Protein AF-A0A7Y5KCH0-F1 (afdb_monomer)

Foldseek 3Di:
DDFLDDPVRVLLVVQLVVVDPQKDWDDPRCCCGPPPVPDRDDDTDIDGPDVVCVVCVVVSSVVSCVVVVHDDDDDPPDPDDPPPDD

Mean predicted aligned error: 7.11 Å

Sequence (86 aa):
MPTLLTTSQNSFLTEFFQLTQDFYLTGGTALSAYYLQHRYSEDLDLFTSNELFFQNAESLVGAVSAKLGWVSKRMAAWLMKPSLTV

Secondary structure (DSSP, 8-state):
---SS-HHHHHHHHHHHHH-SS-EEEHHHHIIIIII--S-----EEE-S-HHHHHTHHHHHHHHHHHTT-----------------

Solvent-accessible surface area (backbone atoms only — not comparable to full-atom values): 5560 Å² total; per-residue (Å²): 130,89,68,55,60,51,72,65,56,49,53,49,52,57,52,45,54,71,77,45,78,71,59,40,77,34,65,68,34,38,45,18,52,76,73,65,69,78,53,80,54,91,65,84,43,74,46,59,92,44,67,71,56,58,75,40,41,66,59,53,53,47,51,43,28,54,74,73,72,46,86,86,77,88,80,86,88,76,88,74,78,81,82,83,70,135

pLDDT: mean 86.74, std 16.93, range [39.53, 97.62]

Structure (mmCIF, N/CA/C/O backbone):
data_AF-A0A7Y5KCH0-F1
#
_entry.id   AF-A0A7Y5KCH0-F1
#
loop_
_atom_site.group_PDB
_atom_site.id
_atom_site.type_symbol
_atom_site.label_atom_id
_atom_site.label_alt_id
_atom_site.label_comp_id
_atom_site.label_asym_id
_atom_site.label_entity_id
_atom_site.label_seq_id
_atom_site.pdbx_PDB_ins_code
_atom_site.Cartn_x
_atom_site.Cartn_y
_atom_site.Cartn_z
_atom_site.occupancy
_atom_site.B_iso_or_equiv
_atom_site.auth_seq_id
_atom_site.auth_comp_id
_atom_site.auth_asym_id
_atom_site.auth_atom_id
_atom_site.pdbx_PDB_model_num
ATOM 1 N N . MET A 1 1 ? 16.138 -13.028 -4.833 1.00 50.00 1 MET A N 1
ATOM 2 C CA . MET A 1 1 ? 15.650 -12.374 -6.065 1.00 50.00 1 MET A CA 1
ATOM 3 C C . MET A 1 1 ? 15.542 -10.886 -5.784 1.00 50.00 1 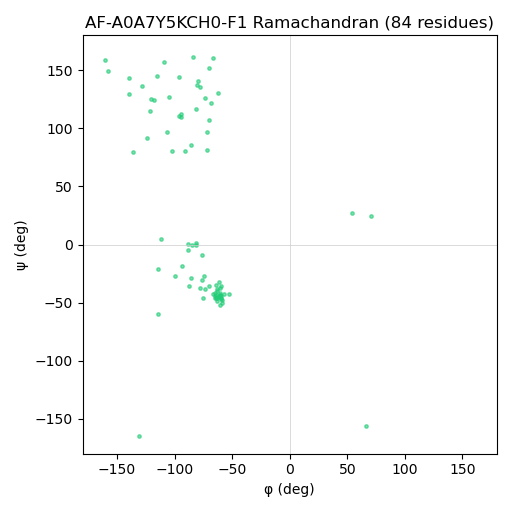MET A C 1
ATOM 5 O O . MET A 1 1 ? 14.962 -10.561 -4.753 1.00 50.00 1 MET A O 1
ATOM 9 N N . PRO A 1 2 ? 16.131 -9.996 -6.598 1.00 60.00 2 PRO A N 1
ATOM 10 C CA . PRO A 1 2 ? 15.908 -8.563 -6.436 1.00 60.00 2 PRO A CA 1
ATOM 11 C C . PRO A 1 2 ? 14.422 -8.255 -6.667 1.00 60.00 2 PRO A C 1
ATOM 13 O O . PRO A 1 2 ? 13.828 -8.744 -7.627 1.00 60.00 2 PRO A O 1
ATOM 16 N N . THR A 1 3 ? 13.810 -7.508 -5.749 1.00 73.06 3 THR A N 1
ATOM 17 C CA . THR A 1 3 ? 12.432 -7.022 -5.901 1.00 73.06 3 THR A CA 1
ATOM 18 C C . THR A 1 3 ? 12.426 -5.803 -6.822 1.00 73.06 3 THR A C 1
ATOM 20 O O . THR A 1 3 ? 13.333 -4.976 -6.747 1.00 73.06 3 THR A O 1
ATOM 23 N N . LEU A 1 4 ? 11.423 -5.693 -7.700 1.00 92.00 4 LEU A N 1
ATOM 24 C CA . LEU A 1 4 ? 11.210 -4.487 -8.515 1.00 92.00 4 LEU A CA 1
ATOM 25 C C . LEU A 1 4 ? 10.477 -3.378 -7.747 1.00 92.00 4 LEU A C 1
ATOM 27 O O . LEU A 1 4 ? 10.255 -2.303 -8.301 1.00 92.00 4 LEU A O 1
ATOM 31 N N . LEU A 1 5 ? 10.118 -3.628 -6.484 1.00 93.81 5 LEU A N 1
ATOM 32 C CA . LEU A 1 5 ? 9.616 -2.602 -5.582 1.00 93.81 5 LEU A CA 1
ATOM 33 C C . LEU A 1 5 ? 10.770 -1.758 -5.048 1.00 93.81 5 LEU A C 1
ATOM 35 O O . LEU A 1 5 ? 11.790 -2.278 -4.593 1.00 93.81 5 LEU A O 1
ATOM 39 N N . THR A 1 6 ? 10.575 -0.444 -5.031 1.00 94.38 6 THR A N 1
ATOM 40 C CA . THR A 1 6 ? 11.476 0.462 -4.316 1.00 94.38 6 THR A CA 1
ATOM 41 C C . THR A 1 6 ? 11.381 0.236 -2.805 1.00 94.38 6 THR A C 1
ATOM 43 O O . THR A 1 6 ? 10.376 -0.270 -2.296 1.00 94.38 6 THR A O 1
ATOM 46 N N . THR A 1 7 ? 12.399 0.672 -2.056 1.00 94.62 7 THR A N 1
ATOM 47 C CA . THR A 1 7 ? 12.378 0.626 -0.584 1.00 94.62 7 THR A CA 1
ATOM 48 C C . THR A 1 7 ? 11.127 1.301 -0.022 1.00 94.62 7 THR A C 1
ATOM 50 O O . THR A 1 7 ? 10.482 0.749 0.862 1.00 94.62 7 THR A O 1
ATOM 53 N N . SER A 1 8 ? 10.732 2.450 -0.576 1.00 94.81 8 SER A N 1
ATOM 54 C CA . SER A 1 8 ? 9.534 3.176 -0.147 1.00 94.81 8 SER A CA 1
ATOM 55 C C . SER A 1 8 ? 8.252 2.391 -0.418 1.00 94.81 8 SER A C 1
ATOM 57 O O . SER A 1 8 ? 7.424 2.265 0.480 1.00 94.81 8 SER A O 1
ATOM 59 N N . GLN A 1 9 ? 8.095 1.812 -1.614 1.00 95.75 9 GLN A N 1
ATOM 60 C CA . GLN A 1 9 ? 6.929 0.979 -1.934 1.00 95.75 9 GLN A CA 1
ATOM 61 C C . GLN A 1 9 ? 6.838 -0.226 -0.994 1.00 95.75 9 GLN A C 1
ATOM 63 O O . GLN A 1 9 ? 5.767 -0.516 -0.465 1.00 95.75 9 GLN A O 1
ATOM 68 N N . ASN A 1 10 ? 7.964 -0.894 -0.734 1.00 96.12 10 ASN A N 1
ATOM 69 C CA . ASN A 1 10 ? 7.997 -2.033 0.173 1.00 96.12 10 ASN A CA 1
ATOM 70 C C . ASN A 1 10 ? 7.644 -1.633 1.615 1.00 96.12 10 ASN A C 1
ATOM 72 O O . ASN A 1 10 ? 6.848 -2.319 2.255 1.00 96.12 10 ASN A O 1
ATOM 76 N N . SER A 1 11 ? 8.182 -0.514 2.113 1.00 96.69 11 SER A N 1
ATOM 77 C CA . SER A 1 11 ? 7.840 0.015 3.438 1.00 96.69 11 SER A CA 1
ATOM 78 C C . SER A 1 11 ? 6.356 0.360 3.541 1.00 96.69 11 SER A C 1
ATOM 80 O O . SER A 1 11 ? 5.705 -0.040 4.500 1.00 96.69 11 SER A O 1
ATOM 82 N N . PHE A 1 12 ? 5.796 1.034 2.533 1.00 96.88 12 PHE A N 1
ATOM 83 C CA . PHE A 1 12 ? 4.374 1.362 2.511 1.00 96.88 12 PHE A CA 1
ATOM 84 C C . PHE A 1 12 ? 3.496 0.111 2.535 1.00 96.88 12 PHE A C 1
ATOM 86 O O . PHE A 1 12 ? 2.631 0.005 3.397 1.00 96.88 12 PHE A O 1
ATOM 93 N N . LEU A 1 13 ? 3.728 -0.853 1.638 1.00 96.88 13 LEU A N 1
ATOM 94 C CA . LEU A 1 13 ? 2.919 -2.074 1.568 1.00 96.88 13 LEU A CA 1
ATOM 95 C C . LEU A 1 13 ? 3.030 -2.903 2.851 1.00 96.88 13 LEU A C 1
ATOM 97 O O . LEU A 1 13 ? 2.024 -3.413 3.336 1.00 96.88 13 LEU A O 1
ATOM 101 N N . THR A 1 14 ? 4.232 -2.992 3.429 1.00 96.88 14 THR A N 1
ATOM 102 C CA . THR A 1 14 ? 4.459 -3.702 4.696 1.00 96.88 14 THR A CA 1
ATOM 103 C C . THR A 1 14 ? 3.635 -3.094 5.826 1.00 96.88 14 THR A C 1
ATOM 105 O O . THR A 1 14 ? 2.992 -3.821 6.577 1.00 96.88 14 THR A O 1
ATOM 108 N N . GLU A 1 15 ? 3.631 -1.768 5.946 1.00 97.44 15 GLU A N 1
ATOM 109 C CA . GLU A 1 15 ? 2.879 -1.075 6.992 1.00 97.44 15 GLU A CA 1
ATOM 110 C C . GLU A 1 15 ? 1.371 -1.068 6.726 1.00 97.44 15 GLU A C 1
ATOM 112 O O . GLU A 1 15 ? 0.571 -1.258 7.640 1.00 97.44 15 GLU A O 1
ATOM 117 N N . PHE A 1 16 ? 0.965 -0.910 5.467 1.00 97.25 16 PHE A N 1
ATOM 1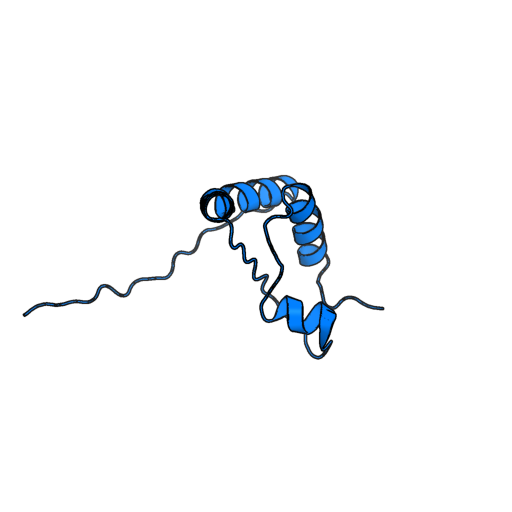18 C CA . PHE A 1 16 ? -0.440 -0.906 5.075 1.00 97.25 16 PHE A CA 1
ATOM 119 C C . PHE A 1 16 ? -1.110 -2.256 5.349 1.00 97.25 16 PHE A C 1
ATOM 121 O O . PHE A 1 16 ? -2.171 -2.299 5.973 1.00 97.25 16 PHE A O 1
ATOM 128 N N . PHE A 1 17 ? -0.461 -3.364 4.979 1.00 96.94 17 PHE A N 1
ATOM 129 C CA . PHE A 1 17 ? -1.010 -4.703 5.208 1.00 96.94 17 PHE A CA 1
ATOM 130 C C . PHE A 1 17 ? -0.912 -5.189 6.664 1.00 96.94 17 PHE A C 1
ATOM 132 O O . PHE A 1 17 ? -1.541 -6.185 7.020 1.00 96.94 17 PHE A O 1
ATOM 139 N N . GLN A 1 18 ? -0.190 -4.477 7.539 1.00 96.19 18 GLN A N 1
ATOM 140 C CA . GLN A 1 18 ? -0.308 -4.673 8.991 1.00 96.19 18 GLN A CA 1
ATOM 141 C C . GLN A 1 18 ? -1.608 -4.083 9.557 1.00 96.19 18 GLN A C 1
ATOM 143 O O . GLN A 1 18 ? -2.091 -4.564 10.580 1.00 96.19 18 GLN A O 1
ATOM 148 N N . LEU A 1 19 ? -2.174 -3.051 8.918 1.00 94.56 19 LEU A N 1
ATOM 149 C CA . LEU A 1 19 ? -3.411 -2.404 9.371 1.00 94.56 19 LEU A CA 1
ATOM 150 C C . LEU A 1 19 ? -4.673 -3.097 8.849 1.00 94.56 19 LEU A C 1
ATOM 152 O O . LEU A 1 19 ? -5.719 -3.028 9.492 1.00 94.56 19 LEU A O 1
ATOM 156 N N . THR A 1 20 ? -4.606 -3.735 7.680 1.00 93.88 20 THR A N 1
ATOM 157 C CA . THR A 1 20 ? -5.755 -4.401 7.055 1.00 93.88 20 THR A CA 1
ATOM 158 C C . THR A 1 20 ? -5.316 -5.471 6.059 1.00 93.88 20 THR A C 1
ATOM 160 O O . THR A 1 20 ? -4.289 -5.332 5.403 1.00 93.88 20 THR A O 1
ATOM 163 N N . GLN A 1 21 ? -6.124 -6.524 5.914 1.00 94.06 21 GLN A N 1
ATOM 164 C CA . GLN A 1 21 ? -5.963 -7.557 4.883 1.00 94.06 21 GLN A CA 1
ATOM 165 C C . GLN A 1 21 ? -7.091 -7.527 3.836 1.00 94.06 21 GLN A C 1
ATOM 167 O O . GLN A 1 21 ? -7.126 -8.372 2.949 1.00 94.06 21 GLN A O 1
ATOM 172 N N . ASP A 1 22 ? -8.001 -6.548 3.905 1.00 96.50 22 ASP A N 1
ATOM 173 C CA . ASP A 1 22 ? -9.146 -6.416 2.988 1.00 96.50 22 ASP A CA 1
ATOM 174 C C . ASP A 1 22 ? -8.783 -5.751 1.651 1.00 96.50 22 ASP A C 1
ATOM 176 O O . ASP A 1 22 ? -9.648 -5.549 0.796 1.00 96.50 22 ASP A O 1
ATOM 180 N N . PHE A 1 23 ? -7.514 -5.397 1.459 1.00 97.62 23 PHE A N 1
ATOM 181 C CA . PHE A 1 23 ? -7.007 -4.834 0.215 1.00 97.62 23 PHE A CA 1
ATOM 182 C C . PHE A 1 23 ? -6.112 -5.823 -0.524 1.00 97.62 23 PHE A C 1
ATOM 184 O O . PHE A 1 23 ? -5.485 -6.703 0.060 1.00 97.62 23 PHE A O 1
ATOM 191 N N . TYR A 1 24 ? -5.992 -5.606 -1.826 1.00 97.19 24 TYR A N 1
ATOM 192 C CA . TYR A 1 24 ? -5.131 -6.357 -2.721 1.00 97.19 24 TYR A CA 1
ATOM 193 C C . TYR A 1 24 ? -4.269 -5.382 -3.513 1.00 97.19 24 TYR A C 1
ATOM 195 O O . TYR A 1 24 ? -4.775 -4.380 -4.023 1.00 97.19 24 TYR A O 1
ATOM 203 N N . LEU A 1 25 ? -2.978 -5.685 -3.650 1.00 97.19 25 LEU A N 1
ATOM 204 C CA . LEU A 1 25 ? -2.132 -5.001 -4.622 1.00 97.19 25 LEU A CA 1
ATOM 205 C C . LEU A 1 25 ? -2.500 -5.495 -6.023 1.00 97.19 25 LEU A C 1
ATOM 207 O O . LEU A 1 25 ? -2.491 -6.696 -6.293 1.00 97.19 25 LEU A O 1
ATOM 211 N N . THR A 1 26 ? -2.812 -4.563 -6.914 1.00 96.56 26 THR A N 1
ATOM 212 C CA . THR A 1 26 ? -3.251 -4.841 -8.283 1.00 96.56 26 THR A CA 1
ATOM 213 C C . THR A 1 26 ? -2.465 -3.991 -9.287 1.00 96.56 26 THR A C 1
ATOM 215 O O . THR A 1 26 ? -1.390 -3.468 -8.976 1.00 96.56 26 THR A O 1
ATOM 218 N N . GLY A 1 27 ? -2.962 -3.910 -10.522 1.00 95.69 27 GLY A N 1
ATOM 219 C CA . GLY A 1 27 ? -2.430 -3.012 -11.538 1.00 95.69 27 GLY A CA 1
ATOM 220 C C . GLY A 1 27 ? -1.016 -3.346 -12.009 1.00 95.69 27 GLY A C 1
ATOM 221 O O . GLY A 1 27 ? -0.553 -4.494 -11.963 1.00 95.69 27 GLY A O 1
ATOM 222 N N . GLY A 1 28 ? -0.336 -2.319 -12.519 1.00 95.56 28 GLY A N 1
ATOM 223 C CA . GLY A 1 28 ? 0.955 -2.464 -13.192 1.00 95.56 28 GLY A CA 1
ATOM 224 C C . GLY A 1 28 ? 2.058 -2.972 -12.268 1.00 95.56 28 GLY A C 1
ATOM 225 O O . GLY A 1 28 ? 2.893 -3.768 -12.695 1.00 95.56 28 GLY A O 1
ATOM 226 N N . THR A 1 29 ? 2.021 -2.564 -11.001 1.00 96.25 29 THR A N 1
ATOM 227 C CA . THR A 1 29 ? 3.047 -2.917 -10.015 1.00 96.25 29 THR A CA 1
ATOM 228 C C . THR A 1 29 ? 2.890 -4.335 -9.494 1.00 96.25 29 THR A C 1
ATOM 230 O O . THR A 1 29 ? 3.895 -5.031 -9.362 1.00 96.25 29 THR A O 1
ATOM 233 N N . ALA A 1 30 ? 1.659 -4.824 -9.286 1.00 95.56 30 ALA A N 1
ATOM 234 C CA . ALA A 1 30 ? 1.451 -6.244 -9.005 1.00 95.56 30 ALA A CA 1
ATOM 235 C C . ALA A 1 30 ? 2.001 -7.105 -10.151 1.00 95.56 30 ALA A C 1
ATOM 237 O O . ALA A 1 30 ? 2.805 -8.014 -9.930 1.00 95.56 30 ALA A O 1
ATOM 238 N N . LEU A 1 31 ? 1.607 -6.772 -11.387 1.00 95.12 31 LEU A N 1
ATOM 239 C CA . LEU A 1 31 ? 1.998 -7.508 -12.585 1.00 95.12 31 LEU A CA 1
ATOM 240 C C . LEU A 1 31 ? 3.517 -7.494 -12.800 1.00 95.12 31 LEU A C 1
ATOM 242 O O . LEU A 1 31 ? 4.104 -8.529 -13.123 1.00 95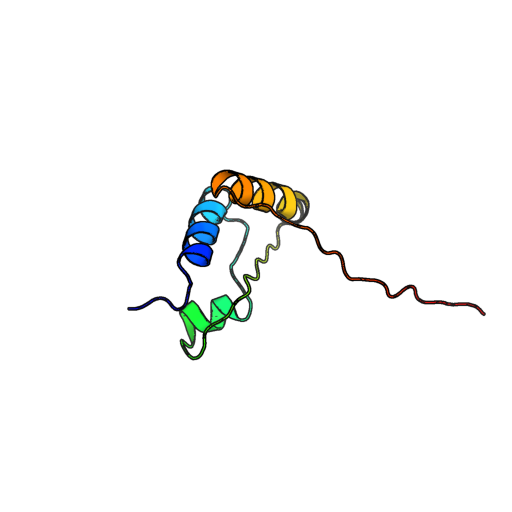.12 31 LEU A O 1
ATOM 246 N N . SER A 1 32 ? 4.169 -6.343 -12.628 1.00 94.62 32 SER A N 1
ATO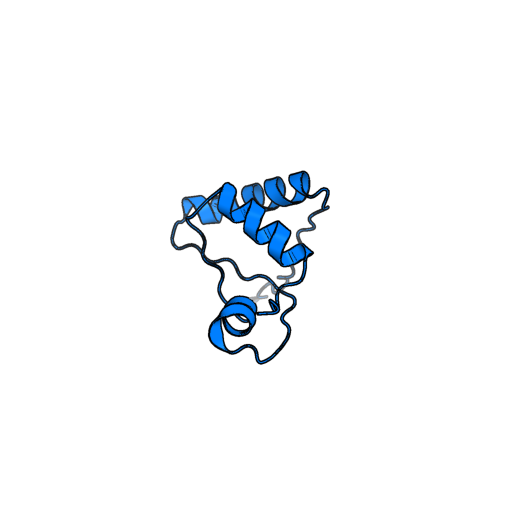M 247 C CA . SER A 1 32 ? 5.607 -6.237 -12.850 1.00 94.62 32 SER A CA 1
ATOM 248 C C . SER A 1 32 ? 6.420 -6.858 -11.715 1.00 94.62 32 SER A C 1
ATOM 250 O O . SER A 1 32 ? 7.317 -7.640 -12.007 1.00 94.62 32 SER A O 1
ATOM 252 N N . ALA A 1 33 ? 6.106 -6.592 -10.445 1.00 93.94 33 ALA A N 1
ATOM 253 C CA . ALA A 1 33 ? 6.938 -7.036 -9.327 1.00 93.94 33 ALA A CA 1
ATOM 254 C C . ALA A 1 33 ? 6.798 -8.532 -8.998 1.00 93.94 33 ALA A C 1
ATOM 256 O O . ALA A 1 33 ? 7.780 -9.136 -8.562 1.00 93.94 33 ALA A O 1
ATOM 257 N N . TYR A 1 34 ? 5.623 -9.133 -9.224 1.00 93.50 34 TYR A N 1
ATOM 258 C CA . TYR A 1 34 ? 5.335 -10.502 -8.768 1.00 93.50 34 TYR A CA 1
ATOM 259 C C . TYR A 1 34 ? 5.130 -11.530 -9.883 1.00 93.50 34 TYR A C 1
ATOM 261 O O . TYR A 1 34 ? 5.295 -12.719 -9.622 1.00 93.50 34 TYR A O 1
ATOM 269 N N . TYR A 1 35 ? 4.800 -11.108 -11.108 1.00 93.56 35 TYR A N 1
ATOM 270 C CA . TYR A 1 35 ? 4.499 -12.043 -12.200 1.00 93.56 35 TYR A CA 1
ATOM 271 C C . TYR A 1 35 ? 5.516 -11.978 -13.340 1.00 93.56 35 TYR A C 1
ATOM 273 O O . TYR A 1 35 ? 6.137 -12.983 -13.667 1.00 93.56 35 TYR A O 1
ATOM 281 N N . LEU A 1 36 ? 5.675 -10.810 -13.970 1.00 94.44 36 LEU A N 1
ATOM 282 C CA . LEU A 1 36 ? 6.397 -10.694 -15.242 1.00 94.44 36 LEU A CA 1
ATOM 283 C C . LEU A 1 36 ? 7.838 -10.194 -15.115 1.00 94.44 36 LEU A C 1
ATOM 285 O O . LEU A 1 36 ? 8.639 -10.446 -16.007 1.00 94.44 36 LEU A O 1
ATOM 289 N N . GLN A 1 37 ? 8.157 -9.424 -14.074 1.00 93.31 37 GLN A N 1
ATOM 290 C CA . GLN A 1 37 ? 9.498 -8.873 -13.826 1.00 93.31 37 GLN A CA 1
ATOM 291 C C . GLN A 1 37 ? 10.098 -8.067 -14.999 1.00 93.31 37 GLN A C 1
ATOM 293 O O . GLN A 1 37 ? 11.311 -7.964 -15.146 1.00 93.31 37 GLN A O 1
ATOM 298 N N . HIS A 1 38 ? 9.240 -7.478 -15.838 1.00 90.00 38 HIS A N 1
ATOM 299 C CA . HIS A 1 38 ? 9.625 -6.901 -17.132 1.00 90.00 38 HIS A CA 1
ATOM 300 C C . HIS A 1 38 ? 9.946 -5.399 -17.099 1.00 90.00 38 HIS A C 1
ATOM 302 O O . HIS A 1 38 ? 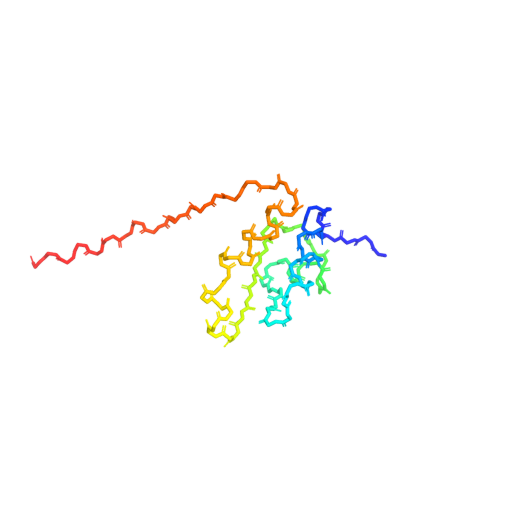10.559 -4.893 -18.036 1.00 90.00 38 HIS A O 1
ATOM 308 N N . ARG A 1 39 ? 9.509 -4.662 -16.067 1.00 93.19 39 ARG A N 1
ATOM 309 C CA . ARG A 1 39 ? 9.742 -3.212 -15.934 1.00 93.19 39 ARG A CA 1
ATOM 310 C C . ARG A 1 39 ? 9.576 -2.723 -14.499 1.00 93.19 39 ARG A C 1
ATOM 312 O O . ARG A 1 39 ? 8.833 -3.319 -13.721 1.00 93.19 39 ARG A O 1
ATOM 319 N N . TYR A 1 40 ? 10.167 -1.573 -14.192 1.00 93.69 40 TYR A N 1
ATOM 320 C CA . TYR A 1 40 ? 9.795 -0.807 -13.005 1.00 93.69 40 TYR A CA 1
ATOM 321 C C . TYR A 1 40 ? 8.396 -0.196 -13.169 1.00 93.69 40 TYR A C 1
ATOM 323 O O . TYR A 1 40 ? 7.925 0.057 -14.284 1.00 93.69 40 TYR A O 1
ATOM 331 N N . SER A 1 41 ? 7.713 0.002 -12.047 1.00 94.00 41 SER A N 1
ATOM 332 C CA . SER A 1 41 ? 6.392 0.620 -11.986 1.00 94.00 41 SER A CA 1
ATOM 333 C C . SER A 1 41 ? 6.356 1.552 -10.781 1.00 94.00 41 SER A C 1
ATOM 335 O O . SER A 1 41 ? 6.788 1.167 -9.694 1.00 94.00 41 SER A O 1
ATOM 337 N N . GLU A 1 42 ? 5.922 2.790 -10.994 1.00 91.75 42 GLU A N 1
ATOM 338 C CA . GLU A 1 42 ? 6.043 3.859 -9.995 1.00 91.75 42 GLU A CA 1
ATOM 339 C C . GLU A 1 42 ? 4.845 3.884 -9.034 1.00 91.75 42 GLU A C 1
ATOM 341 O O . GLU A 1 42 ? 5.024 4.087 -7.831 1.00 91.75 42 GLU A O 1
ATOM 346 N N . ASP A 1 43 ? 3.648 3.578 -9.536 1.00 93.38 43 ASP A N 1
ATOM 347 C CA . ASP A 1 43 ? 2.393 3.669 -8.785 1.00 93.38 43 ASP A CA 1
ATOM 348 C C . ASP A 1 43 ? 2.099 2.426 -7.928 1.00 93.38 43 ASP A C 1
ATOM 350 O O . ASP A 1 43 ? 2.635 1.342 -8.159 1.00 93.38 43 ASP A O 1
ATOM 354 N N . LEU A 1 44 ? 1.215 2.553 -6.936 1.00 95.88 44 LEU A N 1
ATOM 355 C CA . LEU A 1 44 ? 0.641 1.418 -6.205 1.00 95.88 44 LEU A CA 1
ATOM 356 C C . LEU A 1 44 ? -0.881 1.445 -6.341 1.00 95.88 44 LEU A C 1
ATOM 358 O O . LEU A 1 44 ? -1.533 2.344 -5.815 1.00 95.88 44 LEU A O 1
ATOM 362 N N . ASP A 1 45 ? -1.438 0.429 -6.996 1.00 95.62 45 ASP A N 1
ATOM 363 C CA . ASP A 1 45 ? -2.882 0.265 -7.152 1.00 95.62 45 ASP A CA 1
ATOM 364 C C . ASP A 1 45 ? -3.419 -0.691 -6.081 1.00 95.62 45 ASP A C 1
ATOM 366 O O . ASP A 1 45 ? -3.147 -1.895 -6.117 1.00 95.62 45 ASP A O 1
ATOM 370 N N . LEU A 1 46 ? -4.195 -0.174 -5.128 1.00 96.81 46 LEU A N 1
ATOM 371 C CA . LEU A 1 46 ? -4.845 -0.976 -4.090 1.00 96.81 46 LEU A CA 1
ATOM 372 C C . LEU A 1 46 ? -6.341 -1.118 -4.379 1.00 96.81 46 LEU A C 1
ATOM 374 O O . LEU A 1 46 ? -7.049 -0.126 -4.540 1.00 96.81 46 LEU A O 1
ATOM 378 N N . PHE A 1 47 ? -6.827 -2.357 -4.406 1.00 96.50 47 PHE A N 1
ATOM 379 C CA . PHE A 1 47 ? -8.233 -2.690 -4.632 1.00 96.50 47 PHE A CA 1
ATOM 380 C C . PHE A 1 47 ? -8.841 -3.348 -3.396 1.00 96.50 47 PHE A C 1
ATOM 382 O O . PHE A 1 47 ? -8.183 -4.147 -2.739 1.00 96.50 47 PHE A O 1
ATOM 389 N N . THR A 1 48 ? -10.113 -3.079 -3.116 1.00 96.81 48 THR A N 1
ATOM 390 C CA . THR A 1 48 ? -10.906 -3.829 -2.138 1.00 96.81 48 THR A CA 1
ATOM 391 C C . THR A 1 48 ? -12.319 -4.032 -2.672 1.00 96.81 48 THR A C 1
ATOM 393 O O . THR A 1 48 ? -12.876 -3.146 -3.319 1.00 96.81 48 THR A O 1
ATOM 396 N N . SER A 1 49 ? -12.907 -5.195 -2.398 1.00 96.44 49 SER A N 1
ATOM 397 C CA . SER A 1 49 ? -14.335 -5.448 -2.626 1.00 96.44 49 SER A CA 1
ATOM 398 C C . SER A 1 49 ? -15.198 -5.062 -1.422 1.00 96.44 49 SER A C 1
ATOM 400 O O . SER A 1 49 ? -16.419 -5.188 -1.479 1.00 96.44 49 SER A O 1
ATOM 402 N N . ASN A 1 50 ? -14.579 -4.644 -0.316 1.00 96.75 50 ASN A N 1
ATOM 403 C CA . ASN A 1 50 ? -15.264 -4.300 0.917 1.00 96.75 50 ASN A CA 1
ATOM 404 C C . ASN A 1 50 ? -15.532 -2.790 0.961 1.00 96.75 50 ASN A C 1
ATOM 406 O O . ASN A 1 50 ? -14.617 -1.981 1.121 1.00 96.75 50 ASN A O 1
ATOM 410 N N . GLU A 1 51 ? -16.802 -2.410 0.824 1.00 95.12 51 GLU A N 1
ATOM 411 C CA . GLU A 1 51 ? -17.223 -1.009 0.733 1.00 95.12 51 GLU A CA 1
ATOM 412 C C . GLU A 1 51 ? -16.829 -0.185 1.969 1.00 95.12 51 GLU A C 1
ATOM 414 O O . GLU A 1 51 ? -16.410 0.964 1.837 1.00 95.12 51 GLU A O 1
ATOM 419 N N . LEU A 1 52 ? -16.868 -0.781 3.166 1.00 94.50 52 LEU A N 1
ATOM 420 C CA . LEU A 1 52 ? -16.458 -0.103 4.399 1.00 94.50 52 LEU A CA 1
ATOM 421 C C . LEU A 1 52 ? -14.962 0.230 4.390 1.00 94.50 52 LEU A C 1
ATOM 423 O O . LEU A 1 52 ? -14.560 1.325 4.784 1.00 94.50 52 LEU A O 1
ATOM 427 N N . PHE A 1 53 ? -14.123 -0.691 3.914 1.00 93.00 53 PHE A N 1
ATOM 428 C CA . PHE A 1 53 ? -12.687 -0.435 3.788 1.00 93.00 53 PHE A CA 1
ATOM 429 C C . PHE A 1 53 ? -12.382 0.564 2.682 1.00 93.00 53 PHE A C 1
ATOM 431 O O . PHE A 1 53 ? -11.497 1.398 2.860 1.00 93.00 53 PHE A O 1
ATOM 438 N N . PHE A 1 54 ? -13.142 0.538 1.586 1.00 93.62 54 PHE A N 1
ATOM 439 C CA . PHE A 1 54 ? -13.028 1.542 0.535 1.00 93.62 54 PHE A CA 1
ATOM 440 C C . PHE A 1 54 ? -13.313 2.951 1.073 1.00 93.62 54 PHE A C 1
ATOM 442 O O . PHE A 1 54 ? -12.514 3.862 0.865 1.00 93.62 54 PHE A O 1
ATOM 449 N N . GLN A 1 55 ? -14.394 3.122 1.841 1.00 94.31 55 GLN A N 1
ATOM 450 C CA . GLN A 1 55 ? -14.728 4.400 2.483 1.00 94.31 55 GLN A CA 1
ATOM 451 C C . GLN A 1 55 ? -13.641 4.860 3.471 1.00 94.31 55 GLN A C 1
ATOM 453 O O . GLN A 1 55 ? -13.372 6.055 3.590 1.00 94.31 55 GLN A O 1
ATOM 458 N N . ASN A 1 56 ? -12.965 3.914 4.128 1.00 94.44 56 ASN A N 1
ATOM 459 C CA . ASN A 1 56 ? -11.882 4.185 5.074 1.00 94.44 56 ASN A CA 1
ATOM 460 C C . ASN A 1 56 ? -10.486 4.270 4.431 1.00 94.44 56 ASN A C 1
ATOM 462 O O . ASN A 1 56 ? -9.507 4.512 5.143 1.00 94.44 56 ASN A O 1
ATOM 466 N N . ALA A 1 57 ? -10.364 4.100 3.109 1.00 92.88 57 ALA A N 1
ATOM 467 C CA . ALA A 1 57 ? -9.074 4.002 2.427 1.00 92.88 57 ALA A CA 1
ATOM 468 C C . ALA A 1 57 ? -8.191 5.233 2.678 1.00 92.88 57 ALA A C 1
ATOM 470 O O . ALA A 1 57 ? -7.008 5.095 2.983 1.00 92.88 57 ALA A O 1
ATOM 471 N N . GLU A 1 58 ? -8.765 6.438 2.636 1.00 92.44 58 GLU A N 1
ATOM 472 C CA . GLU A 1 58 ? -8.015 7.672 2.898 1.00 92.44 58 GLU A CA 1
ATOM 473 C C . GLU A 1 58 ? -7.460 7.733 4.325 1.00 92.44 58 GLU A C 1
ATOM 475 O O . GLU A 1 58 ? -6.329 8.176 4.527 1.00 92.44 58 GLU A O 1
ATOM 480 N N . SER A 1 59 ? -8.227 7.262 5.312 1.00 93.81 59 SER A N 1
ATOM 481 C CA . SER A 1 59 ? -7.782 7.218 6.706 1.00 93.81 59 SER A CA 1
ATOM 482 C C . SER A 1 59 ? -6.638 6.221 6.887 1.00 93.81 59 SER A C 1
ATOM 484 O O . SER A 1 59 ? -5.636 6.549 7.522 1.00 93.81 59 SER A O 1
ATOM 486 N N . LEU A 1 60 ? -6.741 5.045 6.262 1.00 95.12 60 LEU A N 1
ATOM 487 C CA . LEU A 1 60 ? -5.700 4.015 6.293 1.00 95.12 60 LEU A CA 1
ATOM 488 C C . LEU A 1 60 ? -4.407 4.504 5.632 1.00 95.12 60 LEU A C 1
ATOM 490 O O . LEU A 1 60 ? -3.334 4.420 6.229 1.00 95.12 60 LEU A O 1
ATOM 494 N N . VAL A 1 61 ? -4.507 5.089 4.434 1.00 94.56 61 VAL A N 1
ATOM 495 C CA . VAL A 1 61 ? -3.359 5.691 3.739 1.00 94.56 61 VAL A CA 1
ATOM 496 C C . VAL A 1 61 ? -2.758 6.821 4.575 1.00 94.56 61 VAL A C 1
ATOM 49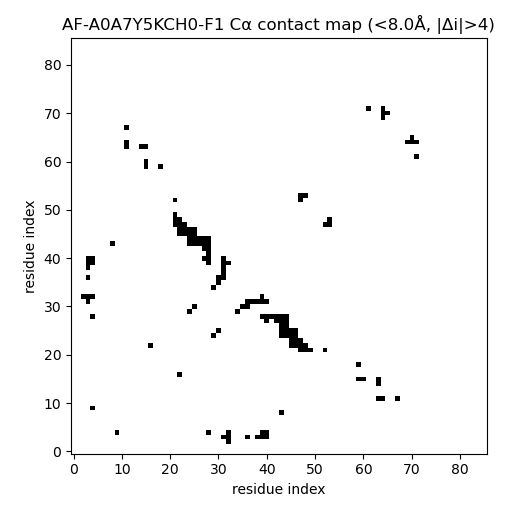8 O O . VAL A 1 61 ? -1.535 6.911 4.692 1.00 94.56 61 VAL A O 1
ATOM 501 N N . GLY A 1 62 ? -3.591 7.664 5.191 1.00 94.56 62 GLY A N 1
ATOM 502 C CA . GLY A 1 62 ? -3.151 8.734 6.085 1.00 94.56 62 GLY A CA 1
ATOM 503 C C . GLY A 1 62 ? -2.389 8.215 7.306 1.00 94.56 62 GLY A C 1
ATOM 504 O O . GLY A 1 62 ? -1.328 8.747 7.627 1.00 94.56 62 GLY A O 1
ATOM 505 N N . ALA A 1 63 ? -2.873 7.144 7.939 1.00 95.25 63 ALA A N 1
ATOM 506 C CA . ALA A 1 63 ? -2.226 6.522 9.091 1.00 95.25 63 ALA A CA 1
ATOM 507 C C . ALA A 1 63 ? -0.841 5.955 8.738 1.00 95.25 63 ALA A C 1
ATOM 509 O O . ALA A 1 63 ? 0.132 6.216 9.448 1.00 95.25 63 ALA A O 1
ATOM 510 N N . VAL A 1 64 ? -0.728 5.241 7.612 1.00 96.62 64 VAL A N 1
ATOM 511 C CA . VAL A 1 64 ? 0.562 4.721 7.128 1.00 96.62 64 VAL A CA 1
ATOM 512 C C . VAL A 1 64 ? 1.504 5.859 6.743 1.00 96.62 64 VAL A C 1
ATOM 514 O O . VAL A 1 64 ? 2.672 5.844 7.125 1.00 96.62 64 VAL A O 1
ATOM 517 N N . SER A 1 65 ? 0.999 6.877 6.038 1.00 95.62 65 SER A N 1
ATOM 518 C CA . SER A 1 65 ? 1.800 8.044 5.644 1.00 95.62 65 SER A CA 1
ATOM 519 C C . SER A 1 65 ? 2.375 8.745 6.873 1.00 95.62 65 SER A C 1
ATOM 521 O O . SER A 1 65 ? 3.577 8.981 6.935 1.00 95.62 65 SER A O 1
ATOM 523 N N . ALA A 1 66 ? 1.544 8.998 7.890 1.00 94.88 66 ALA A N 1
ATOM 524 C CA . ALA A 1 66 ? 1.982 9.597 9.146 1.00 94.88 66 ALA A CA 1
ATOM 525 C C . ALA A 1 66 ? 3.036 8.733 9.857 1.00 94.88 66 ALA A C 1
ATOM 527 O O . ALA A 1 66 ? 4.055 9.260 10.302 1.00 94.88 66 ALA A O 1
ATOM 528 N N . LYS A 1 67 ? 2.836 7.407 9.906 1.00 95.75 67 LYS A N 1
ATOM 529 C CA . LYS A 1 67 ? 3.794 6.459 10.500 1.00 95.75 67 LYS A CA 1
ATOM 530 C C . LYS A 1 67 ? 5.156 6.485 9.800 1.00 95.75 67 LYS A C 1
ATOM 532 O O . LYS A 1 67 ? 6.183 6.386 10.463 1.00 95.75 67 LYS A O 1
ATOM 537 N N . LEU A 1 68 ? 5.167 6.648 8.479 1.00 96.12 68 LEU A N 1
ATOM 538 C CA . LEU A 1 68 ? 6.386 6.730 7.670 1.00 96.12 68 LEU A CA 1
ATOM 539 C C . LEU A 1 68 ? 6.990 8.145 7.606 1.00 96.12 68 LEU A C 1
ATOM 541 O O . LEU A 1 68 ? 8.023 8.339 6.966 1.00 96.12 68 LEU A O 1
ATOM 545 N N . GLY A 1 69 ? 6.371 9.139 8.254 1.00 95.62 69 GLY A N 1
ATOM 546 C CA . GLY A 1 69 ? 6.806 10.538 8.199 1.00 95.62 69 GLY A CA 1
ATOM 547 C C . GLY A 1 69 ? 6.559 11.207 6.842 1.00 95.62 69 GLY A C 1
ATOM 548 O O . GLY A 1 69 ? 7.261 12.150 6.479 1.00 95.62 69 GLY A O 1
ATOM 549 N N . TRP A 1 70 ? 5.598 10.710 6.063 1.00 93.94 70 TRP A N 1
ATOM 550 C CA . TRP A 1 70 ? 5.254 11.214 4.736 1.00 93.94 70 TRP A CA 1
ATOM 551 C C . TRP A 1 70 ? 4.089 12.199 4.792 1.00 93.94 70 TRP A C 1
ATOM 553 O O . TRP A 1 70 ? 3.126 12.025 5.538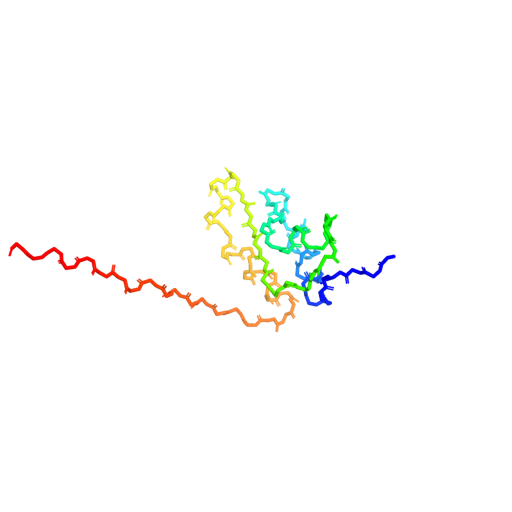 1.00 93.94 70 TRP A O 1
ATOM 563 N N . VAL A 1 71 ? 4.146 13.217 3.933 1.00 86.56 71 VAL A N 1
ATOM 564 C CA . VAL A 1 71 ? 3.037 14.151 3.722 1.00 86.56 71 VAL A CA 1
ATOM 565 C C . VAL A 1 71 ? 2.213 13.664 2.537 1.00 86.56 71 VAL A C 1
ATOM 567 O O . VAL A 1 71 ? 2.680 13.705 1.398 1.00 86.56 71 VAL A O 1
ATOM 570 N N . SER A 1 72 ? 0.981 13.225 2.789 1.00 77.81 72 SER A N 1
ATOM 571 C CA . SER A 1 72 ? 0.044 12.878 1.724 1.00 77.81 72 SER A CA 1
ATOM 572 C C . SER A 1 72 ? -0.612 14.142 1.156 1.00 77.81 72 SER A C 1
ATOM 574 O O . SER A 1 72 ? -1.000 15.059 1.882 1.00 77.81 72 SER A O 1
ATOM 576 N N . LYS A 1 73 ? -0.734 14.209 -0.172 1.00 81.12 73 LYS A N 1
ATOM 577 C CA . LYS A 1 73 ? -1.518 15.236 -0.866 1.00 81.12 73 LYS A CA 1
ATOM 578 C C . LYS A 1 73 ? -2.602 14.546 -1.672 1.00 81.12 73 LYS A C 1
ATOM 580 O O . LYS A 1 73 ? -2.304 13.702 -2.511 1.00 81.12 73 LYS A O 1
ATOM 585 N N . ARG A 1 74 ? -3.857 14.937 -1.456 1.00 71.94 74 ARG A N 1
ATOM 586 C CA . ARG A 1 74 ? -4.946 14.568 -2.362 1.00 71.94 74 ARG A CA 1
ATOM 587 C C . ARG A 1 74 ? -4.935 15.526 -3.542 1.00 71.94 74 ARG A C 1
ATOM 589 O O . ARG A 1 74 ? -5.155 16.722 -3.373 1.00 71.94 74 ARG A O 1
ATOM 596 N N . MET A 1 75 ? -4.702 14.994 -4.735 1.00 59.38 75 MET A N 1
ATOM 597 C CA . MET A 1 75 ? -4.972 15.705 -5.980 1.00 59.38 75 MET A CA 1
ATOM 598 C C . MET A 1 75 ? -6.207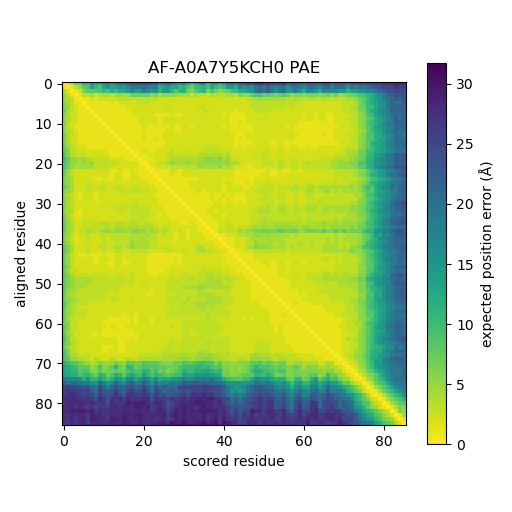 15.085 -6.622 1.00 59.38 75 MET A C 1
ATOM 600 O O . MET A 1 75 ? -6.130 14.061 -7.289 1.00 59.38 75 MET A O 1
ATOM 604 N N . ALA A 1 76 ? -7.367 15.700 -6.398 1.00 57.16 76 ALA A N 1
ATOM 605 C CA . ALA A 1 76 ? -8.585 15.353 -7.118 1.00 57.16 76 ALA A CA 1
ATOM 606 C C . ALA A 1 76 ? -8.613 16.136 -8.439 1.00 57.16 76 ALA A C 1
ATOM 608 O O . ALA A 1 76 ? -9.164 17.232 -8.512 1.00 57.16 76 ALA A O 1
ATOM 609 N N . ALA A 1 77 ? -7.980 15.606 -9.484 1.00 45.91 77 ALA A N 1
ATOM 610 C CA . ALA A 1 77 ? -8.107 16.151 -10.832 1.00 45.91 77 ALA A CA 1
ATOM 611 C C . ALA A 1 77 ? -9.262 15.452 -11.565 1.00 45.91 77 ALA A C 1
ATOM 613 O O . ALA A 1 77 ? -9.048 14.545 -12.357 1.00 45.91 77 ALA A O 1
ATOM 614 N N . TRP A 1 78 ? -10.495 15.883 -11.291 1.00 50.69 78 TRP A N 1
ATOM 615 C CA . TRP A 1 78 ? -11.655 15.621 -12.150 1.00 50.69 78 TRP A CA 1
ATOM 616 C C . TRP A 1 78 ? -12.471 16.912 -12.293 1.00 50.69 78 TRP A C 1
ATOM 618 O O . TRP A 1 78 ? -13.484 17.121 -11.634 1.00 50.69 78 TRP A O 1
ATOM 628 N N . LEU A 1 79 ? -12.005 17.811 -13.163 1.00 45.16 79 LEU A N 1
ATOM 629 C CA . LEU A 1 79 ? -12.815 18.901 -13.709 1.00 45.16 79 LEU A CA 1
ATOM 630 C C . LEU A 1 79 ? -13.238 18.522 -15.131 1.00 45.16 79 LEU A C 1
ATOM 632 O O . LEU A 1 79 ? -12.666 18.981 -16.111 1.0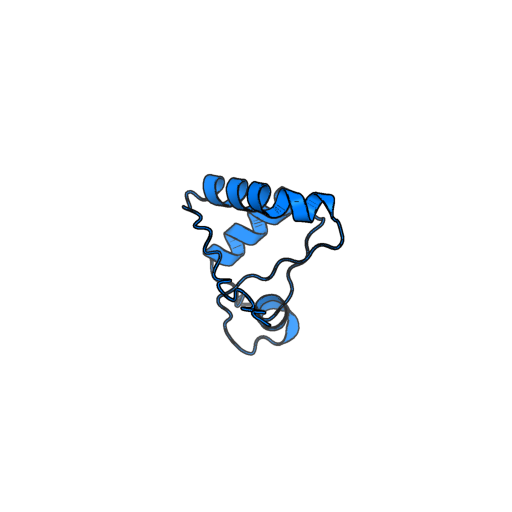0 45.16 79 LEU A O 1
ATOM 636 N N . MET A 1 80 ? -14.279 17.701 -15.237 1.00 39.53 80 MET A N 1
ATOM 637 C CA . MET A 1 80 ? -15.181 17.753 -16.385 1.00 39.53 80 MET A CA 1
ATOM 638 C C . MET A 1 80 ? -16.588 17.957 -15.837 1.00 39.53 80 MET A C 1
ATOM 640 O O . MET A 1 80 ? -17.285 17.011 -15.487 1.00 39.53 80 MET A O 1
ATOM 644 N N . LYS A 1 81 ? -16.988 19.227 -15.716 1.00 44.59 81 LYS A N 1
ATOM 645 C CA . LYS A 1 81 ? -18.408 19.568 -15.636 1.00 44.59 81 LYS A CA 1
ATOM 646 C C . LYS A 1 81 ? -19.002 19.261 -17.014 1.00 44.59 81 LYS A C 1
ATOM 648 O O . LYS A 1 81 ? -18.530 19.859 -17.981 1.00 44.59 81 LYS A O 1
ATOM 653 N N . PRO A 1 82 ? -20.013 18.390 -17.147 1.00 48.12 82 PRO A N 1
ATOM 654 C CA . PRO A 1 82 ? -20.786 18.358 -18.370 1.00 48.12 82 PRO A CA 1
ATOM 655 C C . PRO A 1 82 ? -21.607 19.647 -18.388 1.00 48.12 82 PRO A C 1
ATOM 657 O O . PRO A 1 82 ? -22.544 19.805 -17.606 1.00 48.12 82 PRO A O 1
ATOM 660 N N . SER A 1 83 ? -21.244 20.603 -19.241 1.00 50.62 83 SER A N 1
ATOM 661 C CA . SER A 1 83 ? -22.178 21.657 -19.626 1.00 50.62 83 SER A CA 1
ATOM 662 C C . SER A 1 83 ? -23.229 21.027 -20.538 1.00 50.62 83 SER A C 1
ATOM 664 O O . SER A 1 83 ? -23.131 21.088 -21.760 1.00 50.62 83 SER A O 1
ATOM 666 N N . LEU A 1 84 ? -24.218 20.376 -19.926 1.00 53.53 84 LEU A N 1
ATOM 667 C CA . LEU A 1 84 ? -25.554 20.334 -20.496 1.00 53.53 84 LEU A CA 1
ATOM 668 C C . LEU A 1 84 ? -26.130 21.736 -20.313 1.00 53.53 84 LEU A C 1
ATOM 670 O O . LEU A 1 84 ? -26.627 22.080 -19.241 1.00 53.53 84 LEU A O 1
ATOM 674 N N . THR A 1 85 ? -26.028 22.545 -21.358 1.00 47.22 85 THR A N 1
ATOM 675 C CA . THR A 1 85 ? -26.965 23.641 -21.568 1.00 47.22 85 THR A CA 1
ATOM 676 C C . THR A 1 85 ? -27.669 23.338 -22.880 1.00 47.22 85 THR A C 1
ATOM 678 O O . THR A 1 85 ? -27.009 23.048 -23.875 1.00 47.22 85 THR A O 1
ATOM 681 N N . VAL A 1 86 ? -28.996 23.303 -22.769 1.00 48.12 86 VAL A N 1
ATOM 682 C CA . VAL A 1 86 ? -30.032 23.041 -23.778 1.00 48.12 86 VAL A CA 1
ATOM 683 C C . VAL A 1 86 ? -29.725 23.654 -25.141 1.00 48.12 86 VAL A C 1
ATOM 685 O O . VAL A 1 86 ? -29.289 24.827 -25.161 1.00 48.12 86 VAL A O 1
#

Radius of gyration: 15.96 Å; Cα contacts (8 Å, |Δi|>4): 72; chains: 1; bounding box: 46×36×34 Å